Protein AF-A0A0M2VHU5-F1 (afdb_monomer_lite)

Structure (mmCIF, N/CA/C/O backbone):
data_AF-A0A0M2VHU5-F1
#
_entry.id   AF-A0A0M2VHU5-F1
#
loop_
_atom_site.group_PDB
_atom_site.id
_atom_site.type_symbol
_atom_site.label_atom_id
_atom_site.label_alt_id
_atom_site.label_comp_id
_atom_site.label_asym_id
_atom_site.label_entity_id
_atom_site.label_seq_id
_atom_site.pdbx_PDB_ins_code
_atom_site.Cartn_x
_atom_site.Cartn_y
_atom_site.Cartn_z
_atom_site.occupancy
_atom_site.B_iso_or_equiv
_atom_site.auth_seq_id
_atom_site.auth_comp_id
_atom_site.auth_asym_id
_atom_site.auth_atom_id
_atom_site.pdbx_PDB_model_num
ATOM 1 N N . MET A 1 1 ? 19.812 8.630 -20.001 1.00 59.75 1 MET A N 1
ATOM 2 C CA . MET A 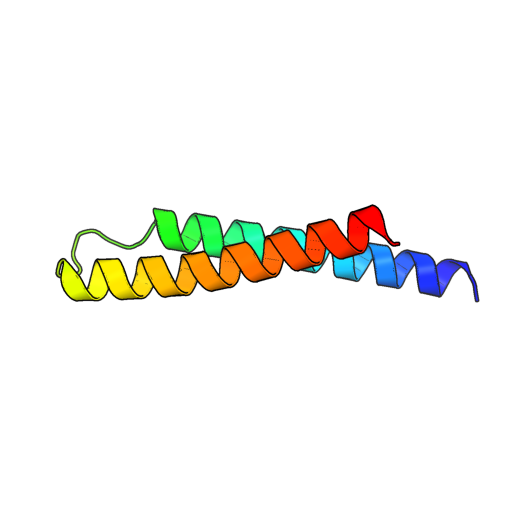1 1 ? 18.344 8.573 -20.192 1.00 59.75 1 MET A CA 1
ATOM 3 C C . MET A 1 1 ? 17.732 7.291 -19.618 1.00 59.75 1 MET A C 1
ATOM 5 O O . MET A 1 1 ? 16.834 7.406 -18.800 1.00 59.75 1 MET A O 1
ATOM 9 N N . ALA A 1 2 ? 18.239 6.093 -19.950 1.00 62.56 2 ALA A N 1
ATOM 10 C CA . ALA A 1 2 ? 17.686 4.816 -19.462 1.00 62.56 2 ALA A CA 1
ATOM 11 C C . ALA A 1 2 ? 17.693 4.646 -17.925 1.00 62.56 2 ALA A C 1
ATOM 13 O O . ALA A 1 2 ? 16.695 4.220 -17.357 1.00 62.56 2 ALA A O 1
ATOM 14 N N . MET A 1 3 ? 18.767 5.066 -17.241 1.00 71.25 3 MET A N 1
ATOM 15 C CA . MET A 1 3 ? 18.872 4.960 -15.772 1.00 71.25 3 MET A CA 1
ATOM 16 C C . MET A 1 3 ? 17.815 5.767 -15.000 1.00 71.25 3 MET A C 1
ATOM 18 O O . MET A 1 3 ? 17.442 5.386 -13.895 1.00 71.25 3 MET A O 1
ATOM 22 N N . PHE A 1 4 ? 17.327 6.879 -15.561 1.00 80.00 4 PHE A N 1
ATOM 23 C CA . PHE A 1 4 ? 16.316 7.704 -14.895 1.00 80.00 4 PHE A CA 1
ATOM 24 C C . PHE A 1 4 ? 14.932 7.048 -14.960 1.00 80.00 4 PHE A C 1
ATOM 26 O O . PHE A 1 4 ? 14.208 7.044 -13.971 1.00 80.00 4 PHE A O 1
ATOM 33 N N . GLY A 1 5 ? 14.602 6.420 -16.095 1.00 82.00 5 GLY A N 1
ATOM 34 C CA . GLY A 1 5 ? 13.358 5.665 -16.255 1.00 82.00 5 GLY A CA 1
ATOM 35 C C . GLY A 1 5 ? 13.271 4.479 -15.294 1.00 82.00 5 GLY A C 1
ATOM 36 O O . GLY A 1 5 ? 12.273 4.332 -14.596 1.00 82.00 5 GLY A O 1
ATOM 37 N N . SER A 1 6 ? 14.344 3.689 -15.175 1.00 84.06 6 SER A N 1
ATOM 38 C CA . SER A 1 6 ? 14.390 2.554 -14.242 1.00 84.06 6 SER A CA 1
ATOM 39 C C . SER A 1 6 ? 14.336 2.983 -12.772 1.00 84.06 6 SER A C 1
ATOM 41 O O . SER A 1 6 ? 13.692 2.320 -11.964 1.00 84.06 6 SER A O 1
ATOM 43 N N . ALA A 1 7 ? 14.968 4.107 -12.413 1.00 86.56 7 ALA A N 1
ATOM 44 C CA . ALA A 1 7 ? 14.912 4.639 -11.051 1.00 86.56 7 ALA A CA 1
ATOM 45 C C . ALA A 1 7 ? 13.511 5.160 -10.687 1.00 86.56 7 ALA A C 1
ATOM 47 O O . ALA A 1 7 ? 13.042 4.932 -9.573 1.00 86.56 7 ALA A O 1
ATOM 48 N N . LEU A 1 8 ? 12.824 5.818 -11.628 1.00 88.00 8 LEU A N 1
ATOM 49 C CA . LEU A 1 8 ? 11.443 6.263 -11.441 1.00 88.00 8 LEU A CA 1
ATOM 50 C C . LEU A 1 8 ? 10.475 5.088 -11.298 1.00 88.00 8 LEU A C 1
ATOM 52 O O . LEU A 1 8 ? 9.634 5.116 -10.403 1.00 88.00 8 LEU A O 1
ATOM 56 N N . LEU A 1 9 ? 10.611 4.058 -12.140 1.00 88.88 9 LEU A N 1
ATOM 57 C CA . LEU A 1 9 ? 9.799 2.845 -12.043 1.00 88.88 9 LEU A CA 1
ATOM 58 C C . LEU A 1 9 ? 10.015 2.163 -10.694 1.00 88.88 9 LEU A C 1
ATOM 60 O O . LEU A 1 9 ? 9.049 1.918 -9.982 1.00 88.88 9 LEU A O 1
ATOM 64 N N . PHE A 1 10 ? 11.268 1.966 -10.278 1.00 89.31 10 PHE A N 1
ATOM 65 C CA . PHE A 1 10 ? 11.578 1.410 -8.962 1.00 89.31 10 PHE A CA 1
ATOM 66 C C . PHE A 1 10 ? 10.971 2.242 -7.819 1.00 89.31 10 PHE A C 1
ATOM 68 O O . PHE A 1 10 ? 10.341 1.690 -6.916 1.00 89.31 10 PHE A O 1
ATOM 75 N N . GLY A 1 11 ? 11.103 3.571 -7.873 1.00 89.81 11 GLY A N 1
ATOM 76 C CA . GLY A 1 11 ? 10.526 4.477 -6.880 1.00 89.81 11 GLY A CA 1
ATOM 77 C C . GLY A 1 11 ? 9.002 4.369 -6.796 1.00 89.81 11 GLY A C 1
ATOM 78 O O . GLY A 1 11 ? 8.464 4.194 -5.705 1.00 89.81 11 GLY A O 1
ATOM 79 N N . LEU A 1 12 ? 8.308 4.400 -7.937 1.00 91.12 12 LEU A N 1
ATOM 80 C CA . LEU A 1 12 ? 6.853 4.236 -8.012 1.00 91.12 12 LEU A CA 1
ATOM 81 C C . LEU A 1 12 ? 6.413 2.878 -7.465 1.00 91.12 12 LEU A C 1
ATOM 83 O O . LEU A 1 12 ? 5.547 2.828 -6.595 1.00 91.12 12 LEU A O 1
ATOM 87 N N . THR A 1 13 ? 7.042 1.792 -7.908 1.00 90.62 13 THR A N 1
ATOM 88 C CA . THR A 1 13 ? 6.738 0.433 -7.447 1.00 90.62 13 THR A CA 1
ATOM 89 C C . THR A 1 13 ? 6.872 0.329 -5.926 1.00 90.62 13 THR A C 1
ATOM 91 O O . THR A 1 13 ? 5.974 -0.171 -5.248 1.00 90.62 13 THR A O 1
ATOM 94 N N . THR A 1 14 ? 7.946 0.883 -5.363 1.00 91.50 14 THR A N 1
ATOM 95 C CA . THR A 1 14 ? 8.174 0.874 -3.910 1.00 91.50 14 THR A CA 1
ATOM 96 C C . THR A 1 14 ? 7.137 1.715 -3.159 1.00 91.50 14 THR A C 1
ATOM 98 O O . THR A 1 14 ? 6.662 1.298 -2.103 1.00 91.50 14 THR A O 1
ATOM 101 N N . LEU A 1 15 ? 6.735 2.870 -3.704 1.00 92.75 15 LEU A N 1
ATOM 102 C CA . LEU A 1 15 ? 5.685 3.709 -3.117 1.00 92.75 15 LEU A CA 1
ATOM 103 C C . LEU A 1 15 ? 4.334 2.988 -3.092 1.00 92.75 15 LEU A C 1
ATOM 105 O O . LEU A 1 15 ? 3.695 2.958 -2.045 1.00 92.75 15 LEU A O 1
ATOM 109 N N . PHE A 1 16 ? 3.929 2.350 -4.194 1.00 91.00 16 PHE A N 1
ATOM 110 C CA . PHE A 1 16 ? 2.679 1.586 -4.252 1.00 91.00 16 PHE A CA 1
ATOM 111 C C . PHE A 1 16 ? 2.648 0.439 -3.237 1.00 91.00 16 PHE A C 1
ATOM 113 O O . PHE A 1 16 ? 1.639 0.249 -2.554 1.00 91.00 16 PHE A O 1
ATOM 120 N N . LEU A 1 17 ? 3.767 -0.277 -3.080 1.00 90.88 17 LEU A N 1
ATOM 121 C CA . LEU A 1 17 ? 3.900 -1.331 -2.076 1.00 90.88 17 LEU A CA 1
ATOM 122 C C . LEU A 1 17 ? 3.749 -0.780 -0.653 1.00 90.88 17 LEU A C 1
ATOM 124 O O . LEU A 1 17 ? 2.982 -1.320 0.145 1.00 90.88 17 LEU A O 1
ATOM 128 N N . LEU A 1 18 ? 4.468 0.301 -0.339 1.00 93.25 18 LEU A N 1
ATOM 129 C CA . LEU A 1 18 ? 4.440 0.919 0.985 1.00 93.25 18 LEU A CA 1
ATOM 130 C C . LEU A 1 18 ? 3.050 1.456 1.321 1.00 93.25 18 LEU A C 1
ATOM 132 O O . LEU A 1 18 ? 2.549 1.173 2.403 1.00 93.25 18 LEU A O 1
ATOM 136 N N . THR A 1 19 ? 2.407 2.175 0.399 1.00 91.62 19 THR A N 1
ATOM 137 C CA . THR A 1 19 ? 1.044 2.688 0.591 1.00 91.62 19 THR A CA 1
ATOM 138 C C . THR A 1 19 ? 0.031 1.555 0.752 1.00 91.62 19 THR A C 1
ATOM 140 O O . THR A 1 19 ? -0.816 1.610 1.639 1.00 91.62 19 THR A O 1
ATOM 143 N N . GLY A 1 20 ? 0.133 0.493 -0.054 1.00 88.88 20 GLY A N 1
ATOM 144 C CA . GLY A 1 20 ? -0.739 -0.674 0.072 1.00 88.88 20 GLY A CA 1
ATOM 145 C C . GLY A 1 20 ? -0.625 -1.342 1.447 1.00 88.88 20 GLY A C 1
ATOM 146 O O . GLY A 1 20 ? -1.634 -1.602 2.103 1.00 88.88 20 GLY A O 1
ATOM 147 N N . LEU A 1 21 ? 0.606 -1.565 1.918 1.00 90.50 21 LEU A N 1
ATOM 148 C CA . LEU A 1 21 ? 0.879 -2.174 3.222 1.00 90.50 21 LEU A CA 1
ATOM 149 C C . LEU A 1 21 ? 0.453 -1.286 4.395 1.00 90.50 21 LEU A C 1
ATOM 151 O O . LEU A 1 21 ? -0.129 -1.794 5.353 1.00 90.50 21 LEU A O 1
ATOM 155 N N . THR A 1 22 ? 0.707 0.024 4.342 1.00 90.88 22 THR A N 1
ATOM 156 C CA . THR A 1 22 ? 0.300 0.935 5.423 1.00 90.88 22 THR A CA 1
ATOM 157 C C . THR A 1 22 ? -1.215 0.997 5.549 1.00 90.88 22 THR A C 1
ATOM 159 O O . THR A 1 22 ? -1.724 0.859 6.659 1.00 90.88 22 THR A O 1
ATOM 162 N N . CYS A 1 23 ? -1.948 1.091 4.436 1.00 89.81 23 CYS A N 1
ATOM 163 C CA . CYS A 1 23 ? -3.409 1.036 4.447 1.00 89.81 23 CYS A CA 1
ATOM 164 C C . CYS A 1 23 ? -3.935 -0.309 4.981 1.00 89.81 23 CYS A C 1
ATOM 166 O O . CYS A 1 23 ? -4.895 -0.326 5.751 1.00 89.81 23 CYS A O 1
ATOM 168 N N . LEU A 1 24 ? -3.281 -1.430 4.654 1.00 87.75 24 LEU A N 1
ATOM 169 C CA . LEU A 1 24 ? -3.652 -2.750 5.175 1.00 87.75 24 LEU A CA 1
ATOM 170 C C . LEU A 1 24 ? -3.481 -2.823 6.702 1.00 87.75 24 LEU A C 1
ATOM 172 O O . LEU A 1 24 ? -4.365 -3.300 7.417 1.00 87.75 24 LEU A O 1
ATOM 176 N N . ILE A 1 25 ? -2.360 -2.309 7.214 1.00 89.44 25 ILE A N 1
ATOM 177 C CA . ILE A 1 25 ? -2.091 -2.233 8.654 1.00 89.44 25 ILE A CA 1
ATOM 178 C C . ILE A 1 25 ? -3.108 -1.310 9.335 1.00 89.44 25 ILE A C 1
ATOM 180 O O . ILE A 1 25 ? -3.659 -1.675 10.373 1.00 89.44 25 ILE A O 1
ATOM 184 N N . SER A 1 26 ? -3.431 -0.157 8.741 1.00 85.56 26 SER A N 1
ATOM 185 C CA . SER A 1 26 ? -4.462 0.750 9.258 1.00 85.56 26 SER A CA 1
ATOM 186 C C . SER A 1 26 ? -5.841 0.089 9.331 1.00 85.56 26 SER A C 1
ATOM 188 O O . SER A 1 26 ? -6.528 0.253 10.338 1.00 85.56 26 SER A O 1
ATOM 190 N N . ALA A 1 27 ? -6.221 -0.730 8.342 1.00 85.69 27 ALA A N 1
ATOM 191 C CA . ALA A 1 27 ? -7.459 -1.513 8.386 1.00 85.69 27 ALA A CA 1
ATOM 192 C C . ALA A 1 27 ? -7.468 -2.520 9.557 1.00 85.69 27 ALA A C 1
ATOM 194 O O . ALA A 1 27 ? -8.480 -2.708 10.241 1.00 85.69 27 ALA A O 1
ATOM 195 N N . LEU A 1 28 ? -6.329 -3.155 9.841 1.00 82.75 28 LEU A N 1
ATOM 196 C CA . LEU A 1 28 ? -6.201 -4.098 10.955 1.00 82.75 28 LEU A CA 1
ATOM 197 C C . LEU A 1 28 ? -6.242 -3.389 12.317 1.00 82.75 28 LEU A C 1
ATOM 199 O O . LEU A 1 28 ? -6.895 -3.879 13.243 1.00 82.75 28 LEU A O 1
ATOM 203 N N . MET A 1 29 ? -5.614 -2.215 12.417 1.00 86.19 29 MET A N 1
ATOM 204 C CA . MET A 1 29 ? -5.473 -1.442 13.654 1.00 86.19 29 MET A CA 1
ATOM 205 C C . MET A 1 29 ? -6.669 -0.534 13.983 1.00 86.19 29 MET A C 1
ATOM 207 O O . MET A 1 29 ? -6.594 0.210 14.961 1.00 86.19 29 MET A O 1
ATOM 211 N N . VAL A 1 30 ? -7.785 -0.596 13.237 1.00 83.12 30 VAL A N 1
ATOM 212 C CA . VAL A 1 30 ? -8.973 0.223 13.550 1.00 83.12 30 VAL A CA 1
ATOM 213 C C . VAL A 1 30 ? -9.447 -0.048 14.993 1.00 83.12 30 VAL A C 1
ATOM 215 O O . VAL A 1 30 ? -9.815 -1.193 15.313 1.00 83.12 30 VAL A O 1
ATOM 218 N N . PRO A 1 31 ? -9.457 0.984 15.864 1.00 79.00 31 PRO A N 1
ATOM 219 C CA . PRO A 1 31 ? -9.667 0.824 17.296 1.00 79.00 31 PRO A CA 1
ATOM 220 C C . PRO A 1 31 ? -11.048 0.256 17.626 1.00 79.00 31 PRO A C 1
ATOM 222 O O . PRO A 1 31 ? -12.066 0.641 17.054 1.00 79.00 31 PRO A O 1
ATOM 225 N N . ALA A 1 32 ? -11.086 -0.652 18.604 1.00 73.81 32 ALA A N 1
ATOM 226 C CA . ALA A 1 32 ? -12.316 -1.308 19.052 1.00 73.81 32 ALA A CA 1
ATOM 227 C C . ALA A 1 32 ? -13.263 -0.383 19.840 1.00 73.81 32 ALA A C 1
ATOM 229 O O . ALA A 1 32 ? -14.411 -0.749 20.061 1.00 73.81 32 ALA A O 1
ATOM 230 N N . ALA A 1 33 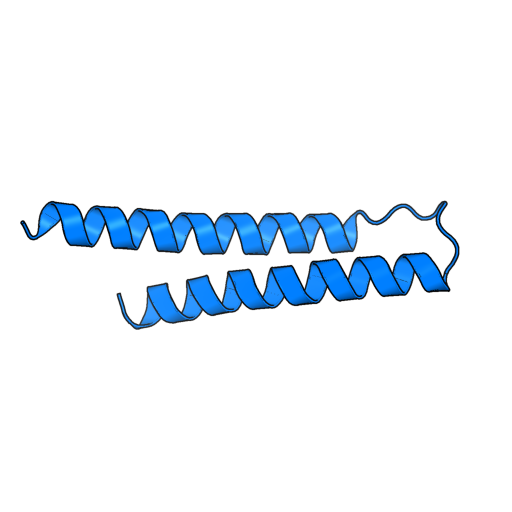? -12.794 0.801 20.248 1.00 75.81 33 ALA A N 1
ATOM 231 C CA . ALA A 1 33 ? -13.603 1.811 20.935 1.00 75.81 33 ALA A CA 1
ATOM 232 C C . ALA A 1 33 ? -14.615 2.510 20.005 1.00 75.81 33 ALA A C 1
ATOM 234 O O . ALA A 1 33 ? -15.506 3.216 20.471 1.00 75.81 33 ALA A O 1
ATOM 235 N N . VAL A 1 34 ? -14.478 2.330 18.688 1.00 74.62 34 VAL A N 1
ATOM 236 C CA . VAL A 1 34 ? -15.401 2.861 17.685 1.00 74.62 34 VAL A CA 1
ATOM 237 C C . VAL A 1 34 ? -16.564 1.880 17.524 1.00 74.62 34 VAL A C 1
ATOM 239 O O . VAL A 1 34 ? -16.340 0.674 17.400 1.00 74.62 34 VAL A O 1
ATOM 242 N N . GLY A 1 35 ? -17.802 2.389 17.524 1.00 84.56 35 GLY A N 1
ATOM 243 C CA . GLY A 1 35 ? -19.009 1.578 17.330 1.00 84.56 35 GLY A CA 1
ATOM 244 C C . GLY A 1 35 ? -18.937 0.685 16.077 1.00 84.56 35 GLY A C 1
ATOM 245 O O . GLY A 1 35 ? -18.217 1.011 15.128 1.00 84.56 35 GLY A O 1
ATOM 246 N N . PRO A 1 36 ? -19.667 -0.446 16.055 1.00 82.00 36 PRO A N 1
ATOM 247 C CA . PRO A 1 36 ? -19.477 -1.511 15.067 1.00 82.00 36 PRO A CA 1
ATOM 248 C C . PRO A 1 36 ? -19.671 -1.055 13.612 1.00 82.00 36 PRO A C 1
ATOM 250 O O . PRO A 1 36 ? -18.881 -1.454 12.759 1.00 82.00 36 PRO A O 1
ATOM 253 N N . GLU A 1 37 ? -20.644 -0.180 13.337 1.00 84.50 37 GLU A N 1
ATOM 254 C CA . GLU A 1 37 ? -20.869 0.398 11.999 1.00 84.50 37 GLU A CA 1
ATOM 255 C C . GLU A 1 37 ? -19.674 1.224 11.522 1.00 84.50 37 GLU A C 1
ATOM 257 O O . GLU A 1 37 ? -19.066 0.927 10.497 1.00 84.50 37 GLU A O 1
ATOM 262 N N . LYS A 1 38 ? -19.269 2.214 12.319 1.00 84.06 38 LYS A N 1
ATOM 263 C CA . LYS A 1 38 ? -18.184 3.132 11.960 1.00 84.06 38 LYS A CA 1
ATOM 264 C C . LYS A 1 38 ? -16.825 2.425 11.889 1.00 84.06 38 LYS A C 1
ATOM 266 O O . LYS A 1 38 ? -15.952 2.812 11.119 1.00 84.06 38 LYS A O 1
ATOM 271 N N . ARG A 1 39 ? -16.650 1.342 12.652 1.00 83.00 39 ARG A N 1
ATOM 272 C CA . ARG A 1 39 ? -15.482 0.460 12.551 1.00 83.00 39 ARG A CA 1
ATOM 273 C C . ARG A 1 39 ? -15.454 -0.309 11.231 1.00 83.00 39 ARG A C 1
ATOM 275 O O . ARG A 1 39 ? -14.377 -0.475 10.663 1.00 83.00 39 ARG A O 1
ATOM 282 N N . PHE A 1 40 ? -16.598 -0.812 10.772 1.00 86.19 40 PHE A N 1
ATOM 283 C CA . PHE A 1 40 ? -16.688 -1.519 9.497 1.00 86.19 40 PHE A CA 1
ATOM 284 C C . PHE A 1 40 ? -16.407 -0.577 8.325 1.00 86.19 40 PHE A C 1
ATOM 286 O O . PHE A 1 40 ? -15.604 -0.920 7.466 1.00 86.19 40 PHE A O 1
ATOM 293 N N . GLU A 1 41 ? -16.985 0.622 8.345 1.00 88.31 41 GLU A N 1
ATOM 294 C CA . GLU A 1 41 ? -16.783 1.646 7.315 1.00 88.31 41 GLU A CA 1
ATOM 295 C C . GLU A 1 41 ? -15.303 2.027 7.176 1.00 88.31 41 GLU A C 1
ATOM 297 O O . GLU A 1 41 ? -14.727 1.875 6.102 1.00 88.31 41 GLU A O 1
ATOM 302 N N . MET A 1 42 ? -14.632 2.361 8.286 1.00 85.94 42 MET A N 1
ATOM 303 C CA . MET A 1 42 ? -13.195 2.669 8.271 1.00 85.94 42 MET A CA 1
ATOM 304 C C . MET A 1 42 ? -12.356 1.492 7.761 1.00 85.94 42 MET A C 1
ATOM 306 O O . MET A 1 42 ? -11.426 1.671 6.977 1.00 85.94 42 MET A O 1
ATOM 310 N N . ARG A 1 43 ? -12.674 0.262 8.184 1.00 88.25 43 ARG A N 1
ATOM 311 C CA . ARG A 1 43 ? -11.973 -0.936 7.699 1.00 88.25 43 ARG A CA 1
ATOM 312 C C . ARG A 1 43 ? -12.153 -1.134 6.204 1.00 88.25 43 ARG A C 1
ATOM 314 O O . ARG A 1 43 ? -11.185 -1.484 5.534 1.00 88.25 43 ARG A O 1
ATOM 321 N N . LEU A 1 44 ? -13.366 -0.916 5.704 1.00 88.00 44 LEU A N 1
ATOM 322 C CA . LEU A 1 44 ? -13.691 -1.032 4.292 1.00 88.00 44 LEU A CA 1
ATOM 323 C C . LEU A 1 44 ? -12.894 -0.007 3.480 1.00 88.00 44 LEU A C 1
ATOM 325 O O . LEU A 1 44 ? -12.205 -0.397 2.542 1.00 88.00 44 LEU A O 1
ATOM 329 N N . GLU A 1 45 ? -12.894 1.261 3.891 1.00 90.12 45 GLU A N 1
ATOM 330 C CA . GLU A 1 45 ? -12.133 2.329 3.234 1.00 90.12 45 GLU A CA 1
ATOM 331 C C . GLU A 1 45 ? -10.637 2.006 3.186 1.00 90.12 45 GLU A C 1
ATOM 333 O O . GLU A 1 45 ? -10.047 1.930 2.106 1.00 90.12 45 GLU A O 1
ATOM 338 N N . TYR A 1 46 ? -10.023 1.724 4.341 1.00 88.50 46 TYR A N 1
ATOM 339 C CA . TYR A 1 46 ? -8.605 1.370 4.401 1.00 88.50 46 TYR A CA 1
ATOM 340 C C . TYR A 1 46 ? -8.285 0.114 3.582 1.00 88.50 46 TYR A C 1
ATOM 342 O O . TYR A 1 46 ? -7.233 0.053 2.948 1.00 88.50 46 TYR A O 1
ATOM 350 N N . SER A 1 47 ? -9.191 -0.869 3.538 1.00 85.50 47 SER A N 1
ATOM 351 C CA . SER A 1 47 ? -9.007 -2.071 2.721 1.00 85.50 47 SER A CA 1
ATOM 352 C C . SER A 1 47 ? -9.080 -1.789 1.218 1.00 85.50 47 SER A C 1
ATOM 354 O O . SER A 1 47 ? -8.275 -2.334 0.467 1.00 85.50 47 SER A O 1
ATOM 356 N N . MET A 1 48 ? -9.968 -0.897 0.766 1.00 91.25 48 MET A N 1
ATOM 357 C CA . MET A 1 48 ? -10.048 -0.490 -0.640 1.00 91.25 48 MET A CA 1
ATOM 358 C C . MET A 1 48 ? -8.769 0.228 -1.075 1.00 91.25 48 MET A C 1
ATOM 360 O O . MET A 1 48 ? -8.209 -0.088 -2.127 1.00 91.25 48 MET A O 1
ATOM 364 N N . PHE A 1 49 ? -8.255 1.134 -0.238 1.00 89.06 49 PHE A N 1
ATOM 365 C CA . PHE A 1 49 ? -6.980 1.804 -0.497 1.00 89.06 49 PHE A CA 1
ATOM 366 C C . PHE A 1 49 ? -5.795 0.831 -0.486 1.00 89.06 49 PHE A C 1
ATOM 368 O O . PHE A 1 49 ? -4.922 0.923 -1.350 1.00 89.06 49 PHE A O 1
ATOM 375 N N . ALA A 1 50 ? -5.787 -0.143 0.429 1.00 91.06 50 ALA A N 1
ATOM 376 C CA . ALA A 1 50 ? -4.766 -1.186 0.462 1.00 91.06 50 ALA A CA 1
ATOM 377 C C . ALA A 1 50 ? -4.756 -2.011 -0.833 1.00 91.06 50 ALA A C 1
ATOM 379 O O . ALA A 1 50 ? -3.699 -2.216 -1.429 1.00 91.06 50 ALA A O 1
ATOM 380 N N . VAL A 1 51 ? -5.933 -2.435 -1.304 1.00 92.62 51 VAL A N 1
ATOM 381 C CA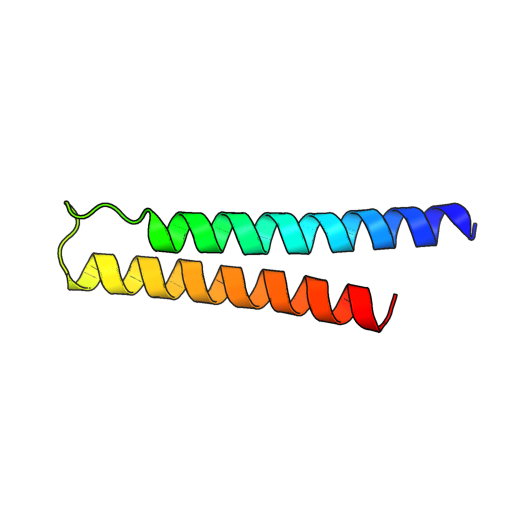 . VAL A 1 51 ? -6.085 -3.198 -2.551 1.00 92.62 51 VAL A CA 1
ATOM 382 C C . VAL A 1 51 ? -5.627 -2.383 -3.757 1.00 92.62 51 VAL A C 1
ATOM 384 O O . VAL A 1 51 ? -4.890 -2.909 -4.587 1.00 92.62 51 VAL A O 1
ATOM 387 N N . ALA A 1 52 ? -5.991 -1.101 -3.842 1.00 91.31 52 ALA A N 1
ATOM 388 C CA . ALA A 1 52 ? -5.532 -0.222 -4.916 1.00 91.31 52 ALA A CA 1
ATOM 389 C C . ALA A 1 52 ? -3.998 -0.077 -4.930 1.00 91.31 52 ALA A C 1
ATOM 391 O O . ALA A 1 52 ? -3.380 -0.181 -5.991 1.00 91.31 52 ALA A O 1
ATOM 392 N N . GLY A 1 53 ? -3.376 0.095 -3.758 1.00 88.81 53 GLY A N 1
ATOM 393 C CA . GLY A 1 53 ? -1.919 0.157 -3.616 1.00 88.81 53 GLY A CA 1
ATOM 394 C C . GLY A 1 53 ? -1.224 -1.137 -4.051 1.00 88.81 53 GLY A C 1
ATOM 395 O O . GLY A 1 53 ? -0.285 -1.105 -4.846 1.00 88.81 53 GLY A O 1
ATOM 396 N N . ILE A 1 54 ? -1.730 -2.289 -3.600 1.00 91.31 54 ILE A N 1
ATOM 397 C CA . ILE A 1 54 ? -1.173 -3.609 -3.934 1.00 91.31 54 ILE A CA 1
ATOM 398 C C . ILE A 1 54 ? -1.367 -3.942 -5.421 1.00 91.31 54 ILE A C 1
ATOM 400 O O . ILE A 1 54 ? -0.453 -4.476 -6.046 1.00 91.31 54 ILE A O 1
ATOM 404 N N . LEU A 1 55 ? -2.516 -3.604 -6.012 1.00 92.62 55 LEU A N 1
ATOM 405 C CA . LEU A 1 55 ? -2.754 -3.773 -7.449 1.00 92.62 55 LEU A CA 1
ATOM 406 C C . LEU A 1 55 ? -1.814 -2.898 -8.280 1.00 92.62 55 LEU A C 1
ATOM 408 O O . LEU A 1 55 ? -1.233 -3.389 -9.243 1.00 92.62 55 LEU A O 1
ATOM 412 N N . GLY A 1 56 ? -1.620 -1.634 -7.892 1.00 89.62 56 GLY A N 1
ATOM 413 C CA . GLY A 1 56 ? -0.662 -0.741 -8.548 1.00 89.62 56 GLY A CA 1
ATOM 414 C C . GLY A 1 56 ? 0.763 -1.294 -8.502 1.00 89.62 56 GLY A C 1
ATOM 415 O O . GLY A 1 56 ? 1.447 -1.332 -9.523 1.00 89.62 56 GLY A O 1
ATOM 416 N N . TYR A 1 57 ? 1.178 -1.820 -7.346 1.00 91.56 57 TYR A N 1
ATOM 417 C CA . TYR A 1 57 ? 2.452 -2.522 -7.197 1.00 91.56 57 TYR A CA 1
ATOM 418 C C . TYR A 1 57 ? 2.545 -3.759 -8.100 1.00 91.56 57 TYR A C 1
ATOM 420 O O . TYR A 1 57 ? 3.549 -3.931 -8.788 1.00 91.56 57 TYR A O 1
ATOM 428 N N . A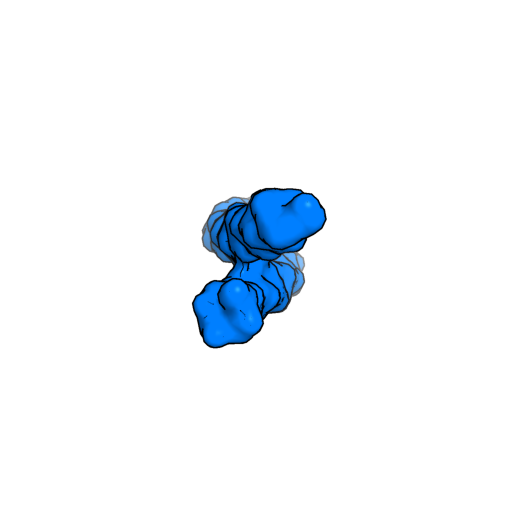LA A 1 58 ? 1.513 -4.608 -8.132 1.00 90.56 58 ALA A N 1
ATOM 429 C CA . ALA A 1 58 ? 1.501 -5.822 -8.945 1.00 90.56 58 ALA A CA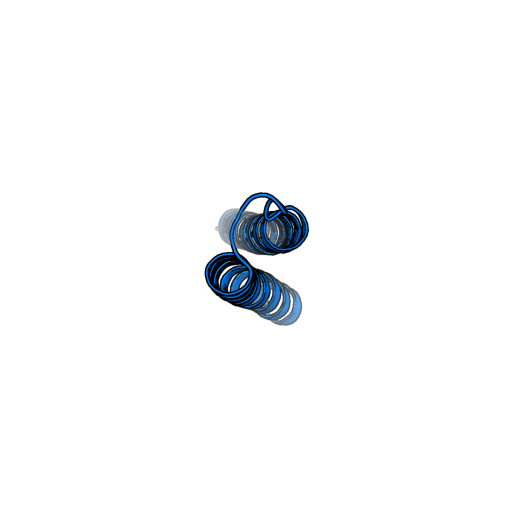 1
ATOM 430 C C . ALA A 1 58 ? 1.598 -5.509 -10.444 1.00 90.56 58 ALA A C 1
ATOM 432 O O . ALA A 1 58 ? 2.405 -6.115 -11.142 1.00 90.56 58 ALA A O 1
ATOM 433 N N . VAL A 1 59 ? 0.831 -4.528 -10.930 1.00 92.38 59 VAL A N 1
ATOM 434 C CA . VAL A 1 59 ? 0.881 -4.084 -12.330 1.00 92.38 59 VAL A CA 1
ATOM 435 C C . VAL A 1 59 ? 2.271 -3.558 -12.668 1.00 92.38 59 VAL A C 1
ATOM 437 O O . VAL A 1 59 ? 2.868 -4.009 -13.640 1.00 92.38 59 VAL A O 1
ATOM 440 N N . LEU A 1 60 ? 2.826 -2.660 -11.851 1.00 90.06 60 LEU A N 1
ATOM 441 C CA . LEU A 1 60 ? 4.172 -2.150 -12.104 1.00 90.06 60 LEU A CA 1
ATOM 442 C C . LEU A 1 60 ? 5.222 -3.260 -12.038 1.00 90.06 60 LE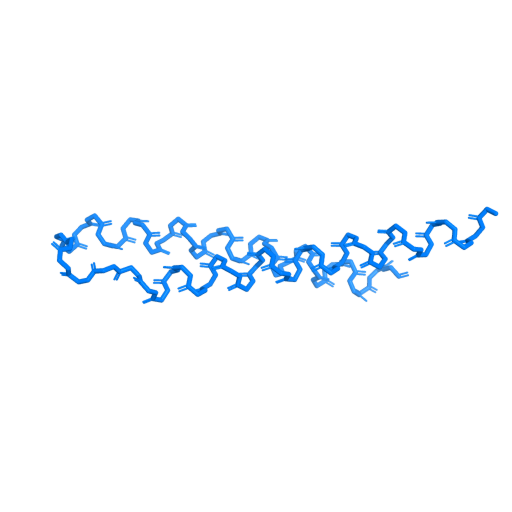U A C 1
ATOM 444 O O . LEU A 1 60 ? 6.121 -3.273 -12.853 1.00 90.06 60 LEU A O 1
ATOM 448 N N . THR A 1 61 ? 5.101 -4.233 -11.141 1.00 88.50 61 THR A N 1
ATOM 449 C CA . THR A 1 61 ? 6.085 -5.323 -11.039 1.00 88.50 61 THR A CA 1
ATOM 450 C C . THR A 1 61 ? 6.008 -6.303 -12.216 1.00 88.50 61 THR A C 1
ATOM 452 O O . THR A 1 61 ? 7.017 -6.888 -12.589 1.00 88.50 61 THR A O 1
ATOM 455 N N . ILE A 1 62 ? 4.821 -6.504 -12.798 1.00 90.25 62 ILE A N 1
ATOM 456 C CA . ILE A 1 62 ? 4.626 -7.400 -13.949 1.00 90.25 62 ILE A CA 1
ATOM 457 C C . ILE A 1 62 ? 5.046 -6.727 -15.264 1.00 90.25 62 ILE A C 1
ATOM 459 O O . ILE A 1 62 ? 5.523 -7.414 -16.167 1.00 90.25 62 ILE A O 1
ATOM 463 N N . PHE A 1 63 ? 4.838 -5.412 -15.391 1.00 80.94 63 PHE A N 1
ATOM 464 C CA . PHE A 1 63 ? 4.980 -4.686 -16.659 1.00 80.94 63 PHE A CA 1
ATOM 465 C C . PHE A 1 63 ? 6.136 -3.666 -16.717 1.00 80.94 63 PHE A C 1
ATOM 467 O O . PHE A 1 63 ? 6.360 -3.116 -17.797 1.00 80.94 63 PHE A O 1
ATOM 474 N N . ALA A 1 64 ? 6.837 -3.381 -15.611 1.00 72.25 64 ALA A N 1
ATOM 475 C CA . ALA A 1 64 ? 8.043 -2.532 -15.577 1.00 72.25 64 ALA A CA 1
ATOM 476 C C . ALA A 1 64 ? 9.331 -3.341 -15.768 1.00 72.25 64 ALA A C 1
ATOM 478 O O . ALA A 1 64 ? 10.280 -2.758 -16.342 1.00 72.25 64 ALA A O 1
#

pLDDT: mean 86.12, std 6.83, range [59.75, 93.25]

Radius of gyration: 15.28 Å; chains: 1; bounding box: 40×16×41 Å

Sequence (64 aa):
MAMFGSALLFGLTTLFLLTGLTCLISALMVPAAVGPEKRFEMRLEYSMFAVAGILGYAVLTIFA

Secondary structure (DSSP, 8-state):
-HHHHHHHHHHHHHHHHHHHHHHHHHHHT--TTS-HHHHHHHHHHHHHHHHHHHHHHHHHHHH-

Foldseek 3Di:
DVVVVVVVLVVQLVVLQVQLVVLQVQLVVQDPVDDPVVNVVSNVVSNVRNVRSVVSNVCSVVPD